Protein AF-A0A2R6JPJ0-F1 (afdb_monomer_lite)

Radius of gyration: 14.12 Å; chains: 1; bounding box: 33×17×37 Å

Secondary structure (DSSP, 8-state):
-EEE-TT--EEE-S-HHHHHHHHHTT-S-----EEEE-HHHHHHHHHHHHSPTT---GGGGGGTT-GGGGGT--

pLDDT: mean 94.08, std 5.33, range [60.09, 98.62]

Structure (mmCIF, N/CA/C/O backbone):
data_AF-A0A2R6JPJ0-F1
#
_entry.id   AF-A0A2R6JPJ0-F1
#
loop_
_atom_site.group_PDB
_atom_site.id
_atom_site.type_symbol
_atom_site.label_atom_id
_atom_site.label_alt_id
_atom_site.label_comp_id
_atom_site.label_asym_id
_atom_site.label_entity_id
_atom_site.label_seq_id
_atom_site.pdbx_PDB_ins_code
_atom_site.Cartn_x
_atom_site.Cartn_y
_atom_site.Cartn_z
_atom_site.occupancy
_atom_site.B_iso_or_equiv
_atom_site.auth_seq_id
_atom_site.auth_comp_id
_atom_site.auth_asym_id
_atom_site.auth_atom_id
_atom_site.pdbx_PDB_model_num
ATOM 1 N N . MET A 1 1 ? -2.108 2.369 11.864 1.00 93.81 1 MET A N 1
ATOM 2 C CA . MET A 1 1 ? -0.935 2.543 10.992 1.00 93.81 1 MET A CA 1
ATOM 3 C C . MET A 1 1 ? -0.661 1.204 10.357 1.00 93.81 1 MET A C 1
ATOM 5 O O . MET A 1 1 ? -1.007 0.184 10.951 1.00 93.81 1 MET A O 1
ATOM 9 N N . VAL A 1 2 ? -0.122 1.228 9.150 1.00 97.00 2 VAL A N 1
ATOM 10 C CA . VAL A 1 2 ? 0.216 0.024 8.397 1.00 97.00 2 VAL A CA 1
ATOM 11 C C . VAL A 1 2 ? 1.659 0.117 7.933 1.00 97.00 2 VAL A C 1
ATOM 13 O O . VAL A 1 2 ? 2.203 1.216 7.811 1.00 97.00 2 VAL A O 1
ATOM 16 N N . VAL A 1 3 ? 2.271 -1.028 7.688 1.00 98.25 3 VAL A N 1
ATOM 17 C CA . VAL A 1 3 ? 3.529 -1.136 6.950 1.00 98.25 3 VAL A CA 1
ATOM 18 C C . VAL A 1 3 ? 3.276 -1.974 5.708 1.00 98.25 3 VAL A C 1
ATOM 20 O O . VAL A 1 3 ? 2.319 -2.745 5.682 1.00 98.25 3 VAL A O 1
ATOM 23 N N . ILE A 1 4 ? 4.103 -1.800 4.685 1.00 98.31 4 ILE A N 1
ATOM 24 C CA . ILE A 1 4 ? 3.986 -2.571 3.447 1.00 98.31 4 ILE A CA 1
ATOM 25 C C . ILE A 1 4 ? 5.212 -3.450 3.308 1.00 98.31 4 ILE A C 1
ATOM 27 O O . ILE A 1 4 ? 6.341 -2.960 3.415 1.00 98.31 4 ILE A O 1
ATOM 31 N N . ASP A 1 5 ? 4.984 -4.744 3.128 1.00 98.25 5 ASP A N 1
ATOM 32 C CA . ASP A 1 5 ? 6.062 -5.708 2.977 1.00 98.25 5 ASP A CA 1
ATOM 33 C C . ASP A 1 5 ? 6.670 -5.682 1.564 1.00 98.25 5 ASP A C 1
ATOM 35 O O . ASP A 1 5 ? 6.351 -4.833 0.733 1.00 98.25 5 ASP A O 1
ATOM 39 N N . ARG A 1 6 ? 7.597 -6.604 1.291 1.00 97.75 6 ARG A N 1
ATOM 40 C CA . ARG A 1 6 ? 8.302 -6.674 0.006 1.00 97.75 6 ARG A CA 1
ATOM 41 C C . ARG A 1 6 ? 7.409 -6.983 -1.201 1.00 97.75 6 ARG A C 1
ATOM 43 O O . ARG A 1 6 ? 7.811 -6.681 -2.317 1.00 97.75 6 ARG A O 1
ATOM 50 N N . ALA A 1 7 ? 6.273 -7.641 -0.985 1.00 96.12 7 ALA A N 1
ATOM 51 C CA . ALA A 1 7 ? 5.347 -8.095 -2.018 1.00 96.12 7 ALA A CA 1
ATOM 52 C C . ALA A 1 7 ? 4.140 -7.154 -2.171 1.00 96.12 7 ALA A C 1
ATOM 54 O O . ALA A 1 7 ? 3.278 -7.402 -3.011 1.00 96.12 7 ALA A O 1
ATOM 55 N N . GLY A 1 8 ? 4.087 -6.081 -1.377 1.00 96.75 8 GLY A N 1
ATOM 56 C CA . GLY A 1 8 ? 2.957 -5.162 -1.334 1.00 96.75 8 GLY A CA 1
ATOM 57 C C . GLY A 1 8 ? 1.944 -5.494 -0.242 1.00 96.75 8 GLY A C 1
ATOM 58 O O . GLY A 1 8 ? 1.006 -4.735 -0.048 1.00 96.75 8 GLY A O 1
ATOM 59 N N . GLU A 1 9 ? 2.120 -6.555 0.545 1.00 97.19 9 GLU A N 1
ATOM 60 C CA . GLU A 1 9 ? 1.130 -6.908 1.562 1.00 97.19 9 GLU A CA 1
ATOM 61 C C . GLU A 1 9 ? 1.011 -5.811 2.625 1.00 97.19 9 GLU A C 1
ATOM 63 O O . GLU A 1 9 ? 2.000 -5.349 3.209 1.00 97.19 9 GLU A O 1
ATOM 68 N N . VAL A 1 10 ? -0.230 -5.404 2.899 1.00 96.50 10 VAL A N 1
ATOM 69 C CA . VAL A 1 10 ? -0.540 -4.380 3.897 1.00 96.50 10 VAL A CA 1
ATOM 70 C C . VAL A 1 10 ? -0.609 -5.030 5.272 1.00 96.50 10 VAL A C 1
ATOM 72 O O . VAL A 1 10 ? -1.579 -5.696 5.634 1.00 96.50 10 VAL A O 1
ATOM 75 N N . LEU A 1 11 ? 0.417 -4.793 6.081 1.00 96.62 11 LEU A N 1
ATOM 76 C CA . LEU A 1 11 ? 0.520 -5.338 7.426 1.00 96.62 11 LEU A CA 1
ATOM 77 C C . LEU A 1 11 ? 0.041 -4.317 8.456 1.00 96.62 11 LEU A C 1
ATOM 79 O O . LEU A 1 11 ? 0.558 -3.201 8.568 1.00 96.62 11 LEU A O 1
ATOM 83 N N . TRP A 1 12 ? -0.951 -4.712 9.249 1.00 94.31 12 TRP A N 1
ATOM 84 C CA . TRP A 1 12 ? -1.516 -3.860 10.288 1.00 94.31 12 TRP A CA 1
ATOM 85 C C . TRP A 1 12 ? -0.615 -3.809 11.522 1.00 94.31 12 TRP A C 1
ATOM 87 O O . TRP A 1 12 ? -0.285 -4.846 12.095 1.00 94.31 12 TRP A O 1
ATOM 97 N N . THR A 1 13 ? -0.259 -2.607 11.977 1.00 95.19 13 THR A N 1
ATOM 98 C CA . THR A 1 13 ? 0.606 -2.435 13.157 1.00 95.19 13 THR A CA 1
ATOM 99 C C . THR A 1 13 ? -0.102 -1.748 14.314 1.00 95.19 13 THR A C 1
ATOM 101 O O . THR A 1 13 ? 0.079 -2.126 15.467 1.00 95.19 13 THR A O 1
ATOM 104 N N . GLU A 1 14 ? -0.956 -0.763 14.024 1.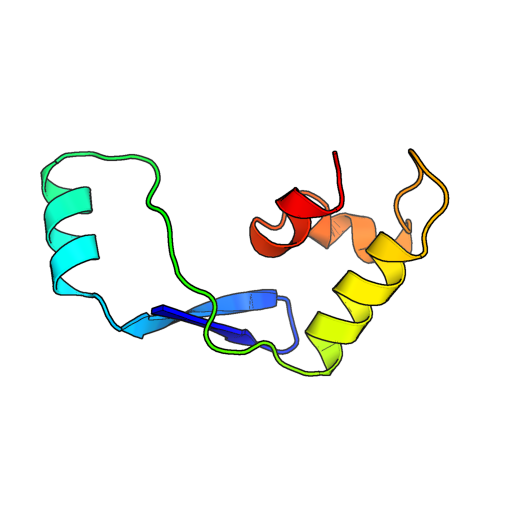00 94.50 14 GLU A N 1
ATOM 105 C CA . GLU A 1 14 ? -1.608 0.056 15.050 1.00 94.50 14 GLU A CA 1
ATOM 106 C C . GLU A 1 14 ? -2.994 0.550 14.629 1.00 94.50 14 GLU A C 1
ATOM 108 O O . GLU A 1 14 ? -3.349 0.553 13.453 1.00 94.50 14 GLU A O 1
ATOM 113 N N . GLY A 1 15 ? -3.762 1.099 15.573 1.00 92.06 15 GLY A N 1
ATOM 114 C CA . GLY A 1 15 ? -5.072 1.694 15.286 1.00 92.06 15 GLY A CA 1
ATOM 115 C C . GLY A 1 15 ? -6.227 0.694 15.317 1.00 92.06 15 GLY A C 1
ATOM 116 O O . GLY A 1 15 ? -7.278 0.965 14.741 1.00 92.06 15 GLY A O 1
ATOM 117 N N . PHE A 1 16 ? -6.055 -0.429 16.021 1.00 94.12 16 PHE A N 1
ATOM 118 C CA . PHE A 1 16 ? -7.077 -1.466 16.206 1.00 94.12 16 PHE A CA 1
ATOM 119 C C . PHE A 1 16 ? -8.411 -0.913 16.719 1.00 94.12 16 PHE A C 1
ATOM 121 O O . PHE A 1 16 ? -9.461 -1.314 16.234 1.00 94.12 16 PHE A O 1
ATOM 128 N N . HIS A 1 17 ? -8.390 0.060 17.639 1.00 94.94 17 HIS A N 1
ATOM 129 C CA . HIS A 1 17 ? -9.623 0.693 18.119 1.00 94.94 17 HIS A CA 1
ATOM 130 C C . HIS A 1 17 ? -10.370 1.428 17.001 1.00 94.94 17 HIS A C 1
ATOM 132 O O . HIS A 1 17 ? -11.581 1.284 16.876 1.00 94.94 17 HIS A O 1
ATOM 138 N N . ARG A 1 18 ? -9.653 2.186 16.160 1.00 93.62 18 ARG A N 1
ATOM 139 C CA . ARG A 1 18 ? -10.262 2.905 15.033 1.00 93.62 18 ARG A CA 1
ATOM 140 C C . ARG A 1 18 ? -10.834 1.930 14.010 1.00 93.62 18 ARG A C 1
ATOM 142 O O . ARG A 1 18 ? -11.936 2.153 13.526 1.00 93.62 18 ARG A O 1
ATOM 149 N N . PHE A 1 19 ? -10.105 0.853 13.722 1.00 94.19 19 PHE A N 1
ATOM 150 C CA . PHE A 1 19 ? -10.582 -0.210 12.843 1.00 94.19 19 PHE A CA 1
ATOM 151 C C . PHE A 1 19 ? -11.848 -0.881 13.392 1.00 94.19 19 PHE A C 1
ATOM 153 O O . PHE A 1 19 ? -12.837 -0.988 12.678 1.00 94.19 19 PHE A O 1
ATOM 160 N N . ALA A 1 20 ? -11.859 -1.256 14.674 1.00 96.12 20 ALA A N 1
ATOM 161 C CA . ALA A 1 20 ? -13.021 -1.876 15.307 1.00 96.12 20 ALA A CA 1
ATOM 162 C C . ALA A 1 20 ? -14.256 -0.963 15.260 1.00 96.12 20 ALA A C 1
ATOM 164 O O . ALA A 1 20 ? -15.343 -1.419 14.920 1.00 96.12 20 ALA A O 1
ATOM 165 N N . ILE A 1 21 ? -14.087 0.333 15.541 1.00 96.75 21 ILE A N 1
ATOM 166 C CA . ILE A 1 21 ? -15.168 1.321 15.429 1.00 96.75 21 ILE A CA 1
ATOM 167 C C . ILE A 1 21 ? -15.691 1.390 13.990 1.00 96.75 21 ILE A C 1
ATOM 169 O O . ILE A 1 21 ? -16.898 1.315 13.782 1.00 96.75 21 ILE A O 1
ATOM 173 N N . ALA A 1 22 ? -14.802 1.506 13.002 1.00 96.62 22 ALA A N 1
ATOM 174 C CA . ALA A 1 22 ? -15.187 1.576 11.595 1.00 96.62 22 ALA A CA 1
ATOM 175 C C . ALA A 1 22 ? -15.930 0.316 11.127 1.00 96.62 22 ALA A C 1
ATOM 177 O O . ALA A 1 22 ? -16.948 0.423 10.449 1.00 96.62 22 ALA A O 1
ATOM 178 N N . SER A 1 23 ? -15.471 -0.861 11.559 1.00 95.81 23 SER A N 1
ATOM 179 C CA . SER A 1 23 ? -16.114 -2.142 11.267 1.00 95.81 23 SER A CA 1
ATOM 180 C C . SER A 1 23 ? -17.520 -2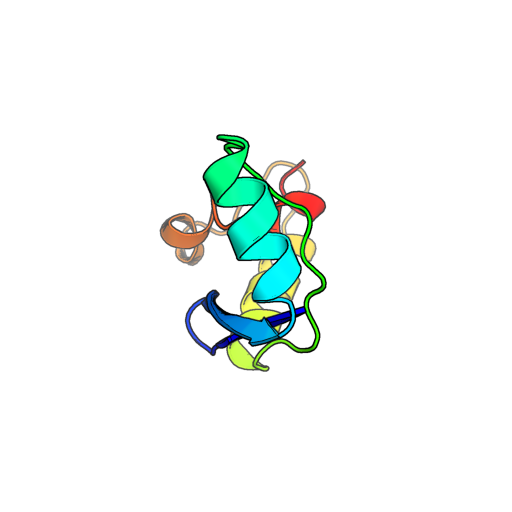.231 11.870 1.00 95.81 23 SER A C 1
ATOM 182 O O . SER A 1 23 ? -18.453 -2.616 11.172 1.00 95.81 23 SER A O 1
ATOM 184 N N . VAL A 1 24 ? -17.708 -1.808 13.128 1.00 98.00 24 VAL A N 1
ATOM 185 C CA . VAL A 1 24 ? -19.039 -1.756 13.767 1.00 98.00 24 VAL A CA 1
ATOM 186 C C . VAL A 1 24 ? -19.975 -0.776 13.055 1.00 98.00 24 VAL A C 1
ATOM 188 O O . VAL A 1 24 ? -21.175 -1.025 12.972 1.00 98.00 24 VAL A O 1
ATOM 191 N N . LEU A 1 25 ? -19.439 0.328 12.533 1.00 97.88 25 LEU A N 1
ATOM 192 C CA . LEU A 1 25 ? -20.199 1.314 11.762 1.00 97.88 25 LEU A CA 1
ATOM 193 C C . LEU A 1 25 ? -20.495 0.872 10.319 1.00 97.88 25 LEU A C 1
ATOM 195 O O . LEU A 1 25 ? -21.242 1.568 9.637 1.00 97.88 25 LEU A O 1
ATOM 199 N N . GLY A 1 26 ? -19.939 -0.254 9.859 1.00 97.38 26 GLY A N 1
ATOM 200 C CA . GLY A 1 26 ? -20.116 -0.735 8.488 1.00 97.38 26 GLY A CA 1
ATOM 201 C C . GLY A 1 26 ? -19.470 0.176 7.444 1.00 97.38 26 GLY A C 1
ATOM 202 O O . GLY A 1 26 ? -20.032 0.353 6.371 1.00 97.38 26 GLY A O 1
ATOM 203 N N . LEU A 1 27 ? -18.335 0.801 7.772 1.00 97.25 27 LEU A N 1
ATOM 204 C CA . LEU A 1 27 ? -17.568 1.570 6.794 1.00 97.25 27 LEU A CA 1
ATOM 205 C C . LEU A 1 27 ? -16.789 0.614 5.890 1.00 97.25 27 LEU A C 1
ATOM 207 O O . LEU A 1 27 ? -16.035 -0.221 6.392 1.00 97.25 27 LEU A O 1
ATOM 211 N N . ASP A 1 28 ? -16.940 0.779 4.579 1.00 94.56 28 ASP A N 1
ATOM 212 C CA . ASP A 1 28 ? -16.267 -0.063 3.584 1.00 94.56 28 ASP A CA 1
ATOM 213 C C . ASP A 1 28 ? -14.760 0.224 3.507 1.00 94.56 28 ASP A C 1
ATOM 215 O O . ASP A 1 28 ? -13.956 -0.674 3.263 1.00 94.56 28 ASP A O 1
ATOM 219 N N . GLU A 1 29 ? -14.361 1.471 3.773 1.00 92.62 29 GLU A N 1
ATOM 220 C CA . GLU A 1 29 ? -12.976 1.926 3.672 1.00 92.62 29 GLU A CA 1
ATOM 221 C C . GLU A 1 29 ? -12.614 2.892 4.801 1.00 92.62 29 GLU A C 1
ATOM 223 O O . GLU A 1 29 ? -13.444 3.654 5.310 1.00 92.62 29 GLU A O 1
ATOM 228 N N . ILE A 1 30 ? -11.337 2.885 5.187 1.00 91.62 30 ILE A N 1
ATOM 229 C CA . ILE A 1 30 ? -10.788 3.828 6.159 1.00 91.62 30 ILE A CA 1
ATOM 230 C C . ILE A 1 30 ? -9.424 4.346 5.715 1.00 91.62 30 ILE A C 1
ATOM 232 O O . ILE A 1 30 ? -8.592 3.572 5.240 1.00 91.62 30 ILE A O 1
ATOM 236 N N . PRO A 1 31 ? -9.121 5.631 5.962 1.00 91.62 31 PRO A N 1
ATOM 237 C CA . PRO A 1 31 ? -7.777 6.127 5.754 1.00 91.62 31 PRO A CA 1
ATOM 238 C C . PRO A 1 31 ? -6.824 5.451 6.741 1.00 91.62 31 PRO A C 1
ATOM 240 O O . PRO A 1 31 ? -7.105 5.310 7.942 1.00 91.62 31 PRO A O 1
ATOM 243 N N . VAL A 1 32 ? -5.651 5.080 6.245 1.00 93.19 32 VAL A N 1
ATOM 244 C CA . VAL A 1 32 ? -4.540 4.563 7.041 1.00 93.19 32 VAL A CA 1
ATOM 245 C C . VAL A 1 32 ? -3.298 5.407 6.803 1.00 93.19 32 VAL A C 1
ATOM 247 O O . VAL A 1 32 ? -3.177 6.105 5.805 1.00 93.19 32 VAL A O 1
ATOM 250 N N . HIS A 1 33 ? -2.380 5.371 7.762 1.00 94.56 33 HIS A N 1
ATOM 251 C CA . HIS A 1 33 ? -1.069 5.988 7.610 1.00 94.56 33 HIS A CA 1
ATOM 252 C C . HIS A 1 33 ? -0.044 4.878 7.391 1.00 94.56 33 HIS A C 1
ATOM 254 O O . HIS A 1 33 ? 0.076 3.996 8.252 1.00 94.56 33 HIS A O 1
ATOM 260 N N . VAL A 1 34 ? 0.640 4.927 6.246 1.00 96.56 34 VAL A N 1
ATOM 261 C CA . VAL A 1 34 ? 1.745 4.029 5.899 1.00 96.56 34 VAL A CA 1
ATOM 262 C C . VAL A 1 34 ? 2.991 4.512 6.634 1.00 96.56 34 VAL A C 1
ATOM 264 O O . VAL A 1 34 ? 3.529 5.568 6.317 1.00 96.56 34 VAL A O 1
ATOM 267 N N . LEU A 1 35 ? 3.412 3.761 7.650 1.00 97.25 35 LEU A N 1
ATOM 268 C CA . LEU A 1 35 ? 4.555 4.099 8.499 1.00 97.25 35 LEU A CA 1
ATOM 269 C C . LEU A 1 35 ? 5.882 3.873 7.768 1.00 97.25 35 LEU A C 1
ATOM 271 O O . LEU A 1 35 ? 6.788 4.698 7.845 1.00 97.25 35 LEU A O 1
ATOM 275 N N . CYS A 1 36 ? 6.000 2.746 7.073 1.00 97.12 36 CYS A N 1
ATOM 276 C CA . CYS A 1 36 ? 7.140 2.437 6.226 1.00 97.12 36 CYS A CA 1
ATOM 277 C C . CYS A 1 36 ? 6.740 1.453 5.126 1.00 97.12 36 CYS A C 1
ATOM 279 O O . CYS A 1 36 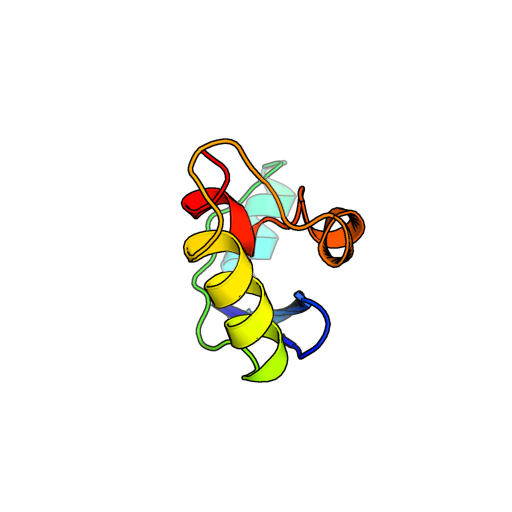? 5.708 0.779 5.205 1.00 97.12 36 CYS A O 1
ATOM 281 N N . ARG A 1 37 ? 7.584 1.391 4.101 1.00 98.19 37 ARG A N 1
ATOM 282 C CA . ARG A 1 37 ? 7.502 0.443 2.994 1.00 98.19 37 ARG A CA 1
ATOM 283 C C . ARG A 1 37 ? 8.809 -0.328 2.946 1.00 98.19 37 ARG A C 1
ATOM 285 O O . ARG A 1 37 ? 9.864 0.248 3.215 1.00 98.19 37 ARG A O 1
ATOM 292 N N . HIS A 1 38 ? 8.741 -1.608 2.620 1.00 98.62 38 HIS A N 1
ATOM 293 C CA . HIS A 1 38 ? 9.928 -2.373 2.276 1.00 98.62 38 HIS A CA 1
ATOM 294 C C . HIS A 1 38 ? 10.603 -1.770 1.033 1.00 98.62 38 HIS A C 1
ATOM 296 O O . HIS A 1 38 ? 9.921 -1.266 0.141 1.00 98.62 38 HIS A O 1
ATOM 302 N N . GLU A 1 39 ? 11.932 -1.845 0.953 1.00 98.62 39 GLU A N 1
ATOM 303 C CA . GLU A 1 39 ? 12.706 -1.276 -0.161 1.00 98.62 39 GLU A CA 1
ATOM 304 C C . GLU A 1 39 ? 12.325 -1.878 -1.526 1.00 98.62 39 GLU A C 1
ATOM 306 O O . GLU A 1 39 ? 12.074 -1.125 -2.462 1.00 98.62 39 GLU A O 1
ATOM 311 N N . ASP A 1 40 ? 12.164 -3.207 -1.619 1.00 98.31 40 ASP A N 1
ATOM 312 C CA . ASP A 1 40 ? 11.666 -3.883 -2.833 1.00 98.31 40 ASP A CA 1
ATOM 313 C C . ASP A 1 40 ? 10.315 -3.319 -3.315 1.00 98.31 40 ASP A C 1
ATOM 315 O O . ASP A 1 40 ? 10.125 -3.103 -4.509 1.00 98.31 40 ASP A O 1
ATOM 319 N N . TRP A 1 41 ? 9.384 -3.041 -2.395 1.00 98.25 41 TRP A N 1
ATOM 320 C CA . TRP A 1 41 ? 8.086 -2.464 -2.751 1.00 98.25 41 TRP A CA 1
ATOM 321 C C . TRP A 1 41 ? 8.203 -0.989 -3.140 1.00 98.25 41 TRP A C 1
ATOM 323 O O . TRP A 1 41 ? 7.543 -0.526 -4.069 1.00 98.25 41 TRP A O 1
ATOM 333 N N . GLN A 1 42 ? 9.078 -0.236 -2.472 1.00 98.00 42 GLN A N 1
ATOM 334 C CA . GLN A 1 42 ? 9.358 1.138 -2.872 1.00 98.00 42 GLN A CA 1
ATOM 335 C C . GLN A 1 42 ? 9.910 1.196 -4.306 1.00 98.00 42 GLN A C 1
ATOM 337 O O . GLN A 1 42 ? 9.460 2.035 -5.078 1.00 98.00 42 GLN A O 1
ATOM 342 N N . ALA A 1 43 ? 10.767 0.253 -4.709 1.00 97.81 43 ALA A N 1
ATOM 343 C CA . ALA A 1 43 ? 11.252 0.166 -6.087 1.00 97.81 43 ALA A CA 1
ATOM 344 C C . ALA A 1 43 ? 10.125 -0.108 -7.105 1.00 97.81 43 ALA A C 1
ATOM 346 O O . ALA A 1 43 ? 10.164 0.417 -8.217 1.00 97.81 43 ALA A O 1
ATOM 347 N N . VAL A 1 44 ? 9.098 -0.888 -6.740 1.00 97.06 44 VAL A N 1
ATOM 348 C CA . VAL A 1 44 ? 7.885 -1.065 -7.565 1.00 97.06 44 VAL A CA 1
ATOM 349 C C . VAL A 1 44 ? 7.176 0.276 -7.765 1.00 97.06 44 VAL A C 1
ATOM 351 O O . VAL A 1 44 ? 6.883 0.641 -8.903 1.00 97.06 44 VAL A O 1
ATOM 354 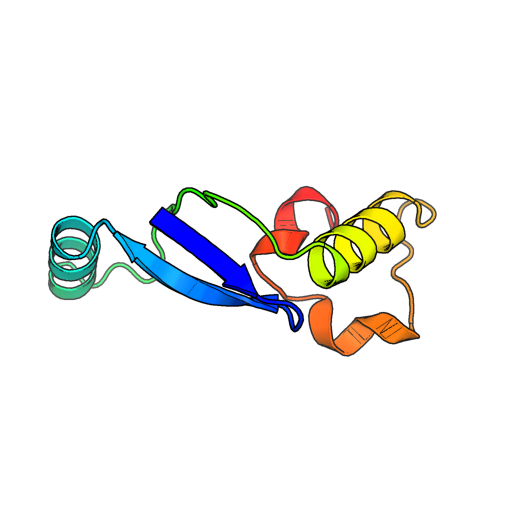N N . ARG A 1 45 ? 6.954 1.041 -6.686 1.00 96.44 45 ARG A N 1
ATOM 355 C CA . ARG A 1 45 ? 6.348 2.382 -6.777 1.00 96.44 45 ARG A CA 1
ATOM 356 C C . ARG A 1 45 ? 7.161 3.323 -7.657 1.00 96.44 45 ARG A C 1
ATOM 358 O O . ARG A 1 45 ? 6.584 4.022 -8.483 1.00 96.44 45 ARG A O 1
ATOM 365 N N . ASP A 1 46 ? 8.479 3.340 -7.480 1.00 96.75 46 ASP A N 1
ATOM 366 C CA . ASP A 1 46 ? 9.374 4.225 -8.225 1.00 96.75 46 ASP A CA 1
ATOM 367 C C . ASP A 1 46 ? 9.284 3.927 -9.730 1.00 96.75 46 ASP A C 1
ATOM 369 O O . ASP A 1 46 ? 9.083 4.839 -10.527 1.00 96.75 46 ASP A O 1
ATOM 373 N N . ARG A 1 47 ? 9.278 2.645 -10.120 1.00 96.25 47 ARG A N 1
ATOM 374 C CA . ARG A 1 47 ? 9.083 2.226 -11.520 1.00 96.25 47 ARG A CA 1
ATOM 375 C C . ARG A 1 47 ? 7.735 2.647 -12.101 1.00 96.25 47 ARG A C 1
ATOM 377 O O . ARG A 1 47 ? 7.672 2.990 -13.278 1.00 96.25 47 ARG A O 1
ATOM 384 N N . VAL A 1 48 ? 6.666 2.599 -11.306 1.00 95.38 48 VAL A N 1
ATOM 385 C CA . VAL A 1 48 ? 5.344 3.097 -11.724 1.00 95.38 48 VAL A CA 1
ATOM 386 C C . VAL A 1 48 ? 5.381 4.616 -11.895 1.00 95.38 48 VAL A C 1
ATOM 388 O O . VAL A 1 48 ? 4.889 5.124 -12.893 1.00 95.38 48 VAL A O 1
ATOM 391 N N . SER A 1 49 ? 6.014 5.342 -10.971 1.00 94.75 49 SER A N 1
ATOM 392 C CA . SER A 1 49 ? 6.135 6.804 -11.038 1.00 94.75 49 SER A CA 1
ATOM 393 C C . SER A 1 49 ? 7.014 7.296 -12.193 1.00 94.75 49 SER A C 1
ATOM 395 O O . SER A 1 49 ? 6.824 8.417 -12.661 1.00 94.75 49 SER A O 1
ATOM 397 N N . GLU A 1 50 ? 8.010 6.513 -12.603 1.00 94.75 50 GLU A N 1
ATOM 398 C CA . GLU A 1 50 ? 8.910 6.823 -13.720 1.00 94.75 50 GLU A CA 1
ATOM 399 C C . GLU A 1 50 ? 8.322 6.439 -15.084 1.00 94.75 50 GLU A C 1
ATOM 401 O O . GLU A 1 50 ? 8.853 6.852 -16.121 1.00 94.75 50 GLU A O 1
ATOM 406 N N . ALA A 1 51 ? 7.242 5.653 -15.104 1.00 92.81 51 ALA A N 1
ATOM 407 C CA . ALA A 1 51 ? 6.577 5.274 -16.338 1.00 92.81 51 ALA A CA 1
ATOM 408 C C . ALA A 1 51 ? 6.014 6.517 -17.059 1.00 92.81 51 ALA A C 1
ATOM 410 O O . ALA A 1 51 ? 5.591 7.484 -16.415 1.00 92.81 51 ALA A O 1
ATOM 411 N N . PRO A 1 52 ? 5.997 6.523 -18.405 1.00 89.50 52 PRO A N 1
ATOM 412 C CA . PRO A 1 52 ? 5.353 7.589 -19.157 1.00 89.50 52 PRO A CA 1
ATOM 413 C C . PRO A 1 52 ? 3.892 7.775 -18.733 1.00 89.50 52 PRO A C 1
ATOM 415 O O . PRO A 1 52 ? 3.197 6.819 -18.400 1.00 89.50 52 PRO A O 1
ATOM 418 N N . ALA A 1 53 ? 3.408 9.016 -18.776 1.00 84.25 53 ALA A N 1
ATOM 419 C CA . ALA A 1 53 ? 2.038 9.327 -18.382 1.00 84.25 53 ALA A CA 1
ATOM 420 C C . ALA A 1 53 ? 1.018 8.485 -19.172 1.00 84.25 53 ALA A C 1
ATOM 422 O O . ALA A 1 53 ? 1.021 8.486 -20.404 1.00 84.25 53 ALA A O 1
ATOM 423 N N . GLY A 1 54 ? 0.128 7.799 -18.452 1.00 81.12 54 GLY A N 1
ATOM 424 C CA . GLY A 1 54 ? -0.872 6.900 -19.037 1.00 81.12 54 GLY A CA 1
ATOM 425 C C . GLY A 1 54 ? -0.351 5.503 -19.390 1.00 81.12 54 GLY A C 1
ATOM 426 O O . GLY A 1 54 ? -1.130 4.678 -19.870 1.00 81.12 54 GLY A O 1
ATOM 427 N N . GLU A 1 55 ? 0.925 5.213 -19.140 1.00 89.12 55 GLU A N 1
ATOM 428 C CA . GLU A 1 55 ? 1.501 3.878 -19.254 1.00 89.12 55 GLU A CA 1
ATOM 429 C C . GLU A 1 55 ? 1.675 3.247 -17.870 1.00 89.12 55 GLU A C 1
ATOM 431 O O . GLU A 1 55 ? 1.958 3.919 -16.881 1.00 89.12 55 GLU A O 1
ATOM 436 N N . PHE A 1 56 ? 1.508 1.928 -17.808 1.00 92.44 56 PHE A N 1
ATOM 437 C CA . PHE A 1 56 ? 1.754 1.141 -16.607 1.00 92.44 56 PHE A CA 1
ATOM 438 C C . PHE A 1 56 ? 2.707 -0.007 -16.963 1.00 92.44 56 PHE A C 1
ATOM 440 O O . PHE A 1 56 ? 2.500 -0.645 -18.003 1.00 92.44 56 PHE A O 1
ATOM 447 N N . PRO A 1 57 ? 3.763 -0.273 -16.171 1.00 93.56 57 PRO A N 1
ATOM 448 C CA . PRO A 1 57 ? 4.706 -1.340 -16.486 1.00 93.56 57 PRO A CA 1
ATOM 449 C C . PRO A 1 57 ? 4.006 -2.702 -16.556 1.00 93.56 57 PRO A C 1
ATOM 451 O O . PRO A 1 57 ? 3.436 -3.169 -15.573 1.00 93.56 57 PRO A O 1
ATOM 454 N N . ALA A 1 58 ? 4.069 -3.353 -17.720 1.00 92.88 58 ALA A N 1
ATOM 455 C CA . ALA A 1 58 ? 3.334 -4.593 -17.979 1.00 92.88 58 ALA A CA 1
ATOM 456 C C . ALA A 1 58 ? 3.735 -5.753 -17.049 1.00 92.88 58 ALA A C 1
ATOM 458 O O . ALA A 1 58 ? 2.929 -6.636 -16.780 1.00 92.88 58 ALA A O 1
ATOM 459 N N . ASP A 1 59 ? 4.973 -5.763 -16.550 1.00 93.50 59 ASP A N 1
ATOM 460 C CA . ASP A 1 59 ? 5.456 -6.760 -15.590 1.00 93.50 59 ASP A CA 1
ATOM 461 C C . ASP A 1 59 ? 4.972 -6.515 -14.152 1.00 93.50 59 ASP A C 1
ATOM 463 O O . ASP A 1 59 ? 5.199 -7.356 -13.287 1.00 93.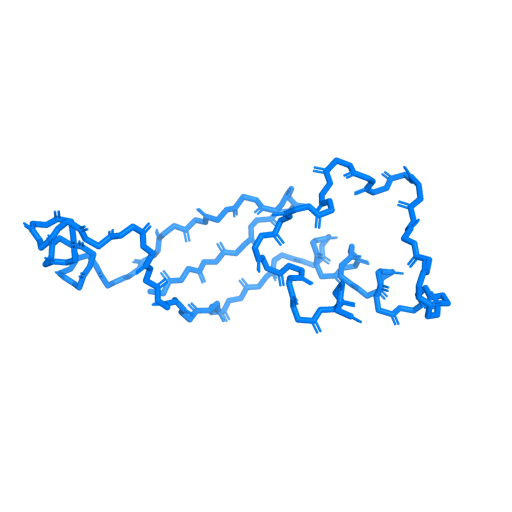50 59 ASP A O 1
ATOM 467 N N . LEU A 1 60 ? 4.309 -5.385 -13.896 1.00 94.19 60 LEU A N 1
ATOM 468 C CA . LEU A 1 60 ? 3.734 -5.024 -12.602 1.00 94.19 60 LEU A CA 1
ATOM 469 C C . LEU A 1 60 ? 2.201 -5.021 -12.625 1.00 94.19 60 LEU A C 1
ATOM 471 O O . LEU A 1 60 ? 1.603 -4.613 -11.636 1.00 94.19 60 LEU A O 1
ATOM 475 N N . GLU A 1 61 ? 1.560 -5.450 -13.721 1.00 93.06 61 GLU A N 1
ATOM 476 C CA . GLU A 1 61 ? 0.101 -5.363 -13.931 1.00 93.06 61 GLU A CA 1
ATOM 477 C C . GLU A 1 61 ? -0.709 -5.973 -12.773 1.00 93.06 61 GLU A C 1
ATOM 479 O O . GLU A 1 61 ? -1.731 -5.416 -12.381 1.00 93.06 61 GLU A O 1
ATOM 484 N N . ASP A 1 62 ? -0.205 -7.043 -12.151 1.00 93.12 62 ASP A N 1
ATOM 485 C CA . ASP A 1 62 ? -0.823 -7.684 -10.979 1.00 93.12 62 ASP A CA 1
ATOM 486 C C . ASP A 1 62 ? -0.948 -6.741 -9.763 1.00 93.12 62 ASP A C 1
ATOM 488 O O . ASP A 1 62 ? -1.767 -6.963 -8.872 1.00 93.12 62 ASP A O 1
ATOM 492 N N . HIS A 1 63 ? -0.153 -5.671 -9.719 1.00 94.31 63 HIS A N 1
ATOM 493 C CA . HIS A 1 63 ? -0.174 -4.649 -8.677 1.00 94.31 63 HIS A CA 1
ATOM 494 C C . HIS A 1 63 ? -0.969 -3.398 -9.064 1.00 94.31 63 HIS A C 1
ATOM 496 O O . HIS A 1 63 ? -1.064 -2.489 -8.246 1.00 94.31 63 HIS A O 1
ATOM 502 N N . ARG A 1 64 ? -1.548 -3.312 -10.266 1.00 92.31 64 ARG A N 1
ATOM 503 C CA . ARG A 1 64 ? -2.198 -2.089 -10.773 1.00 92.31 64 ARG A CA 1
ATOM 504 C C . ARG A 1 64 ? -3.248 -1.505 -9.831 1.00 92.31 64 ARG A C 1
ATOM 506 O O . ARG A 1 64 ? -3.284 -0.294 -9.634 1.00 92.31 64 ARG A O 1
ATOM 513 N N . ASP A 1 65 ? -4.049 -2.373 -9.225 1.00 93.31 65 ASP A N 1
ATOM 514 C CA . ASP A 1 65 ? -5.136 -1.990 -8.319 1.00 93.31 65 ASP A CA 1
ATOM 515 C C . ASP A 1 65 ? -4.694 -1.936 -6.846 1.00 93.31 65 ASP A C 1
ATOM 517 O O . ASP A 1 65 ? -5.518 -1.851 -5.933 1.00 93.31 65 ASP A O 1
ATOM 521 N N . HIS A 1 66 ? -3.386 -2.006 -6.578 1.00 94.81 66 HIS A N 1
ATOM 522 C CA . HIS A 1 66 ? -2.876 -1.974 -5.218 1.00 94.81 66 HIS A CA 1
ATOM 523 C C . HIS A 1 66 ? -3.145 -0.600 -4.571 1.00 94.81 66 HIS A C 1
ATOM 525 O O . HIS A 1 66 ? -2.702 0.420 -5.106 1.00 94.81 66 HIS A O 1
ATOM 531 N N . PRO A 1 67 ? -3.780 -0.530 -3.381 1.00 93.44 67 PRO A N 1
ATOM 532 C CA . PRO A 1 67 ? -4.232 0.733 -2.786 1.00 93.44 67 PRO A CA 1
ATOM 533 C C . PRO A 1 67 ? -3.091 1.705 -2.489 1.00 93.44 67 PRO A C 1
ATOM 535 O O . PRO A 1 67 ? -3.280 2.918 -2.526 1.00 93.44 67 PRO A O 1
ATOM 538 N N . ASP A 1 68 ? -1.894 1.185 -2.213 1.00 95.38 68 ASP A N 1
ATOM 539 C CA . ASP A 1 68 ? -0.725 2.036 -2.022 1.00 95.38 68 ASP A CA 1
ATOM 540 C C . ASP A 1 68 ? -0.335 2.767 -3.312 1.00 95.38 68 ASP A C 1
ATOM 542 O O . ASP A 1 68 ? 0.092 3.901 -3.210 1.00 95.38 68 ASP A O 1
ATOM 546 N N . LEU A 1 69 ? -0.519 2.200 -4.511 1.00 94.75 69 LEU A N 1
ATOM 547 C CA . LEU A 1 69 ? -0.150 2.854 -5.777 1.00 94.75 69 LEU A CA 1
ATOM 548 C C . LEU A 1 69 ? -1.157 3.910 -6.247 1.00 94.75 69 LEU A C 1
ATOM 550 O O . LEU A 1 69 ? -0.862 4.625 -7.200 1.00 94.75 69 LEU A O 1
ATOM 554 N N . GLY A 1 70 ? -2.319 4.035 -5.600 1.00 90.44 70 GLY A N 1
ATOM 555 C CA . GLY A 1 70 ? -3.425 4.871 -6.077 1.00 90.44 70 GLY A CA 1
ATOM 556 C C . GLY A 1 70 ? -3.092 6.356 -6.273 1.00 90.44 70 GLY A C 1
ATOM 557 O O . GLY A 1 70 ? -3.760 7.024 -7.054 1.00 90.44 70 GLY A O 1
ATOM 558 N N . ASP A 1 71 ? -2.051 6.877 -5.619 1.00 90.12 71 ASP A N 1
ATOM 559 C CA . ASP A 1 71 ? -1.566 8.248 -5.821 1.00 90.12 71 ASP A CA 1
ATOM 560 C C . ASP A 1 71 ? -0.726 8.437 -7.098 1.00 90.12 71 ASP A C 1
ATOM 562 O O . ASP A 1 71 ? -0.470 9.572 -7.495 1.00 90.12 71 ASP A O 1
ATOM 566 N N . LEU A 1 72 ? -0.310 7.342 -7.740 1.00 89.69 72 LEU A N 1
ATOM 567 C CA . LEU A 1 72 ? 0.546 7.326 -8.929 1.00 89.69 72 LEU A CA 1
ATOM 568 C C . LEU A 1 72 ? -0.200 6.937 -10.213 1.00 89.69 72 LE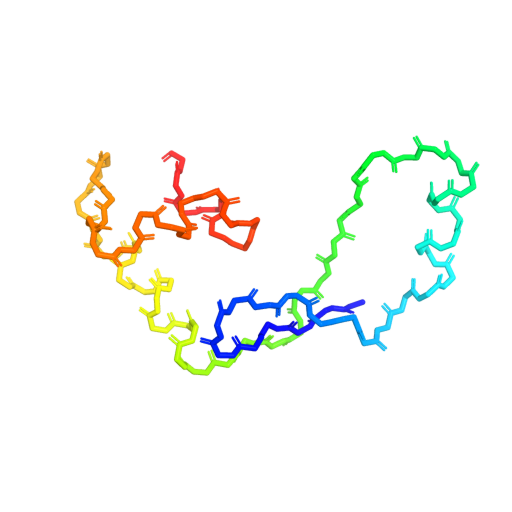U A C 1
ATOM 570 O O . LEU A 1 72 ? 0.239 7.315 -11.294 1.00 89.69 72 LEU A O 1
ATOM 574 N N . VAL A 1 73 ? -1.305 6.187 -10.118 1.00 80.06 73 VAL A N 1
ATOM 575 C CA . VAL A 1 73 ? -2.017 5.617 -11.288 1.00 80.06 73 VAL A CA 1
ATOM 576 C C . VAL A 1 73 ? -3.196 6.477 -11.789 1.00 80.06 73 VAL A C 1
ATOM 578 O O . VAL A 1 73 ? -4.112 5.958 -12.429 1.00 80.06 73 VAL A O 1
ATOM 581 N N . GLY A 1 74 ? -3.187 7.781 -11.487 1.00 60.09 74 GLY A N 1
ATOM 582 C CA . GLY A 1 74 ? -4.262 8.745 -11.786 1.00 60.09 74 GLY A CA 1
ATOM 583 C C . GLY A 1 74 ? -4.117 9.518 -13.092 1.00 60.09 74 GLY A C 1
ATOM 584 O O . GLY A 1 74 ? -2.978 9.898 -13.441 1.00 60.09 74 GLY A O 1
#

Sequence (74 aa):
MVVIDRAGEVLWTEGFHRFAIASVLGLDEIPVHVLCRHEDWQAVRDRVSEAPAGEFPADLEDHRDHPDLGDLVG

Foldseek 3Di:
DWEAELVRDTHDDDDVVVVVVCVVVVPPDDDDDHPYYDPNVVVLLVQLQPDPPPDGPPVCVVCLPRPVNVVRND